Protein AF-A0A660RR39-F1 (afdb_monomer)

Secondary structure (DSSP, 8-state):
-HHHHHHGGGTSSHHHHHHHHTTSTT-SSSHHHHHHHHHHHHHHHHHHHHHHHHHHHHHH---

Sequence (63 aa):
MLFAGWVSIFGWCTKFVEVMSSVYIGFNSSFLGGIIGAIWGFIDGAIGGLVIAIVYNAVTKKK

pLDDT: mean 96.16, std 7.12, range [56.97, 98.69]

Mean predicted aligned error: 3.17 Å

Foldseek 3Di:
DLVCLACVLVVPVVVVQVVVCVPQPLQHNDNSNSVSVVVVVVVVVVVVVVVVVVVCCVVPPDD

Radius of gyration: 15.68 Å; Cα contacts (8 Å, |Δi|>4): 61; chains: 1; bounding box: 36×19×45 Å

Solvent-accessible surface area (backbone atoms only — not comparable to full-atom values): 3324 Å² total; per-residue (Å²): 80,30,66,48,14,47,44,24,65,77,68,37,57,46,70,57,40,55,59,48,35,74,74,39,86,67,26,39,65,36,73,67,16,7,53,46,21,35,54,52,46,50,52,52,49,51,53,51,50,49,53,51,50,52,52,50,55,64,72,66,56,75,128

Structure (mmCIF, N/CA/C/O backbone):
data_AF-A0A660RR39-F1
#
_entry.id   AF-A0A660RR39-F1
#
loop_
_atom_site.group_PDB
_a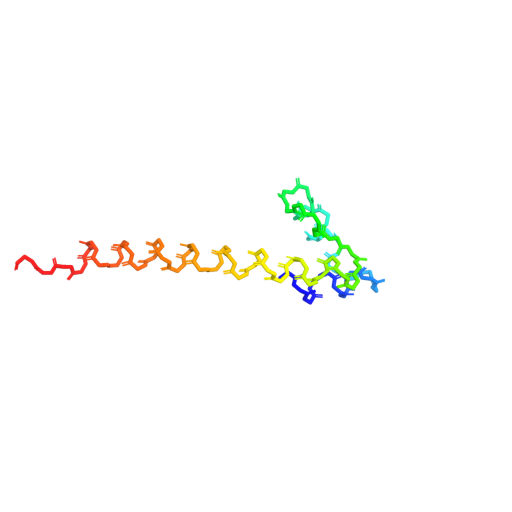tom_site.id
_atom_site.type_symbol
_atom_site.label_atom_id
_atom_site.label_alt_id
_atom_site.label_comp_id
_atom_site.label_asym_id
_atom_site.label_entity_id
_atom_site.label_seq_id
_atom_site.pdbx_PDB_ins_code
_atom_site.Cartn_x
_atom_site.Cartn_y
_atom_site.Cartn_z
_atom_site.occupancy
_atom_site.B_iso_or_equiv
_atom_site.auth_seq_id
_atom_site.auth_comp_id
_atom_site.auth_asym_id
_atom_site.auth_atom_id
_atom_site.pdbx_PDB_model_num
ATOM 1 N N . MET A 1 1 ? 1.266 -2.330 -1.571 1.00 92.81 1 MET A N 1
ATOM 2 C CA . MET A 1 1 ? 1.632 -1.485 -2.734 1.00 92.81 1 MET A CA 1
ATOM 3 C C . MET A 1 1 ? 3.121 -1.546 -3.070 1.00 92.81 1 MET A C 1
ATOM 5 O O . MET A 1 1 ? 3.415 -1.660 -4.249 1.00 92.81 1 MET A O 1
ATOM 9 N N . LEU A 1 2 ? 4.037 -1.568 -2.087 1.00 97.75 2 LEU A N 1
ATOM 10 C CA . LEU A 1 2 ? 5.494 -1.678 -2.306 1.00 97.75 2 LEU A CA 1
ATOM 11 C C . LEU A 1 2 ? 5.902 -2.765 -3.312 1.00 97.75 2 LEU A C 1
ATOM 13 O O . LEU A 1 2 ? 6.358 -2.457 -4.409 1.00 97.75 2 LEU A O 1
ATOM 17 N N . PHE A 1 3 ? 5.690 -4.035 -2.952 1.00 97.69 3 PHE A N 1
ATOM 18 C CA . PHE A 1 3 ? 6.105 -5.153 -3.796 1.00 97.69 3 PHE A CA 1
ATOM 19 C C . PHE A 1 3 ? 5.384 -5.151 -5.138 1.00 97.69 3 PHE A C 1
ATOM 21 O O . PHE A 1 3 ? 6.031 -5.380 -6.145 1.00 97.69 3 PHE A O 1
ATOM 28 N N . ALA A 1 4 ? 4.092 -4.805 -5.172 1.00 97.38 4 ALA A N 1
ATOM 29 C CA . ALA A 1 4 ? 3.341 -4.672 -6.421 1.00 97.38 4 ALA A CA 1
ATOM 30 C C . ALA A 1 4 ? 3.956 -3.618 -7.366 1.00 97.38 4 ALA A C 1
ATOM 32 O O . ALA A 1 4 ? 4.074 -3.873 -8.559 1.00 97.38 4 ALA A O 1
ATOM 33 N N . GLY A 1 5 ? 4.400 -2.471 -6.837 1.00 97.50 5 GLY A N 1
ATOM 34 C CA . GLY A 1 5 ? 5.096 -1.440 -7.613 1.00 97.50 5 GLY A CA 1
ATOM 35 C C . GLY A 1 5 ? 6.453 -1.906 -8.143 1.00 97.50 5 GLY A C 1
ATOM 36 O O . GLY A 1 5 ? 6.782 -1.649 -9.297 1.00 97.50 5 GLY A O 1
ATOM 37 N N . TRP A 1 6 ? 7.228 -2.636 -7.337 1.00 98.50 6 TRP A N 1
ATOM 38 C CA . TRP A 1 6 ? 8.541 -3.140 -7.753 1.00 98.50 6 TRP A CA 1
ATOM 39 C C . TRP A 1 6 ? 8.463 -4.311 -8.728 1.00 98.50 6 TRP A C 1
ATOM 41 O O . TRP A 1 6 ? 9.179 -4.316 -9.723 1.00 98.50 6 TRP A O 1
ATOM 51 N N . VAL A 1 7 ? 7.581 -5.287 -8.501 1.00 98.12 7 VAL A N 1
ATOM 52 C CA . VAL A 1 7 ? 7.445 -6.430 -9.420 1.00 98.12 7 VAL A CA 1
ATOM 53 C C . VAL A 1 7 ? 6.823 -6.026 -10.758 1.00 98.12 7 VAL A C 1
ATOM 55 O O . VAL A 1 7 ? 7.079 -6.673 -11.771 1.00 98.12 7 VAL A O 1
ATOM 58 N N . SER A 1 8 ? 6.089 -4.910 -10.793 1.00 97.94 8 SER A N 1
ATOM 59 C CA . SER A 1 8 ? 5.590 -4.306 -12.033 1.00 97.94 8 SER A CA 1
ATOM 60 C C . SER A 1 8 ? 6.692 -3.821 -12.964 1.00 97.94 8 SER A C 1
ATOM 62 O O . SER A 1 8 ? 6.476 -3.802 -14.174 1.00 97.94 8 SER A O 1
ATOM 64 N N . ILE A 1 9 ? 7.898 -3.549 -12.452 1.00 97.75 9 ILE A N 1
ATOM 65 C CA . ILE A 1 9 ? 9.071 -3.269 -13.295 1.00 97.75 9 ILE A CA 1
ATOM 66 C C . ILE A 1 9 ? 9.381 -4.476 -14.196 1.00 97.75 9 ILE A C 1
ATOM 68 O O . ILE A 1 9 ? 9.830 -4.312 -15.325 1.00 97.75 9 ILE A O 1
ATOM 72 N N . PHE A 1 10 ? 9.073 -5.687 -13.725 1.00 98.00 10 PHE A N 1
ATOM 73 C CA . PHE A 1 10 ? 9.254 -6.942 -14.454 1.00 98.00 10 PHE A CA 1
ATOM 74 C C . PHE A 1 10 ? 7.977 -7.416 -15.172 1.00 98.00 10 PHE A C 1
ATOM 76 O O . PHE A 1 10 ? 7.907 -8.565 -15.600 1.00 98.00 10 PHE A O 1
ATOM 83 N N . GLY A 1 11 ? 6.951 -6.566 -15.286 1.00 97.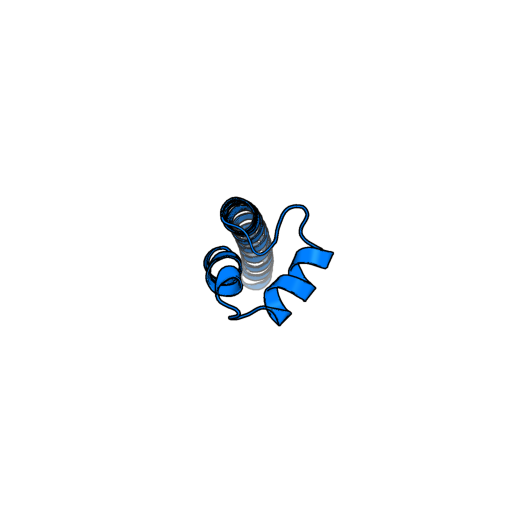25 11 GLY A N 1
ATOM 84 C CA . GLY A 1 11 ? 5.702 -6.878 -15.990 1.00 97.25 11 GLY A CA 1
ATOM 85 C C . GLY A 1 11 ? 4.631 -7.596 -15.159 1.00 97.25 11 GLY A C 1
ATOM 86 O O . GLY A 1 11 ? 3.579 -7.941 -15.696 1.00 97.25 11 GLY A O 1
ATOM 87 N N . TRP A 1 12 ? 4.840 -7.791 -13.855 1.00 97.94 12 TRP A N 1
ATOM 88 C CA . TRP A 1 12 ? 3.860 -8.428 -12.965 1.00 97.94 12 TRP A CA 1
ATOM 89 C C . TRP A 1 12 ? 2.945 -7.405 -12.289 1.00 97.94 12 TRP A C 1
ATOM 91 O O . TRP A 1 12 ? 3.369 -6.310 -11.955 1.00 97.94 12 TRP A O 1
ATOM 101 N N . CYS A 1 13 ? 1.682 -7.747 -12.026 1.00 95.44 13 CYS A N 1
ATOM 102 C CA . CYS A 1 13 ? 0.743 -6.850 -11.326 1.00 95.44 13 CYS A CA 1
ATOM 103 C C . CYS A 1 13 ? 0.523 -5.475 -12.005 1.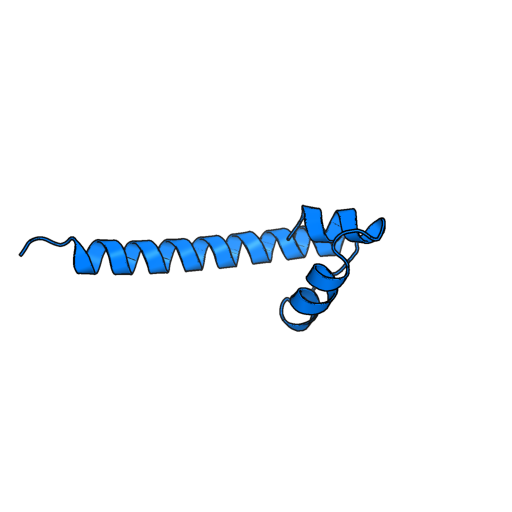00 95.44 13 CYS A C 1
ATOM 105 O O . CYS A 1 13 ? 0.041 -4.544 -11.359 1.00 95.44 13 CYS A O 1
ATOM 107 N N . THR A 1 14 ? 0.820 -5.336 -13.301 1.00 96.94 14 THR A N 1
ATOM 108 C CA . THR A 1 14 ? 0.766 -4.054 -14.032 1.00 96.94 14 THR A CA 1
ATOM 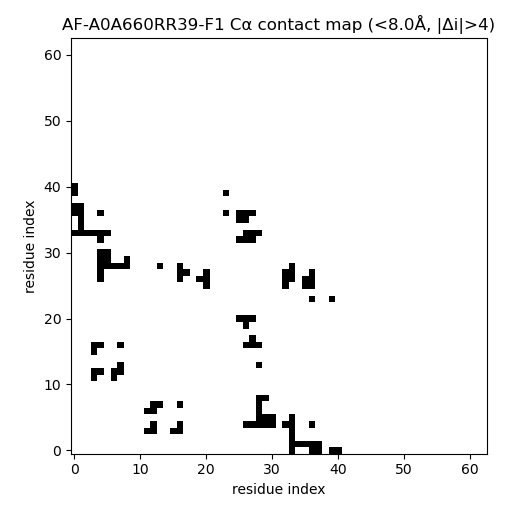109 C C . THR A 1 14 ? -0.612 -3.400 -13.983 1.00 96.94 14 THR A C 1
ATOM 111 O O . THR A 1 14 ? -0.707 -2.205 -13.732 1.00 96.94 14 THR A O 1
ATOM 114 N N . LYS A 1 15 ? -1.692 -4.182 -14.113 1.00 98.06 15 LYS A N 1
ATOM 115 C CA . LYS A 1 15 ? -3.072 -3.677 -13.994 1.00 98.06 15 LYS A CA 1
ATOM 116 C C . LYS A 1 15 ? -3.409 -3.136 -12.610 1.00 98.06 15 LYS A C 1
ATOM 118 O O . LYS A 1 15 ? -4.126 -2.147 -12.500 1.00 98.06 15 LYS A O 1
ATOM 123 N N . PHE A 1 16 ? -2.866 -3.741 -11.557 1.00 97.62 16 PHE A N 1
ATOM 124 C CA . PHE A 1 16 ? -3.022 -3.209 -10.208 1.00 97.62 16 PHE A CA 1
ATOM 125 C C . PHE A 1 16 ? -2.296 -1.866 -10.072 1.00 97.62 16 PHE A C 1
ATOM 127 O O . PHE A 1 16 ? -2.872 -0.911 -9.558 1.00 97.62 16 PHE A O 1
ATOM 134 N N . VAL A 1 17 ? -1.053 -1.772 -10.561 1.00 98.06 17 VAL A N 1
ATOM 135 C CA . VAL A 1 17 ? -0.286 -0.519 -10.514 1.00 98.06 17 VAL A CA 1
ATOM 136 C C . VAL A 1 17 ? -0.956 0.575 -11.342 1.00 98.06 17 VAL A C 1
ATOM 138 O O . VAL A 1 17 ? -1.068 1.690 -10.850 1.00 98.06 17 VAL A O 1
ATOM 141 N N . GLU A 1 18 ? -1.471 0.255 -12.530 1.00 98.00 18 GLU A N 1
ATOM 142 C CA . GLU A 1 18 ? -2.218 1.177 -13.396 1.00 98.00 18 GLU A CA 1
ATOM 143 C C . GLU A 1 18 ? -3.407 1.79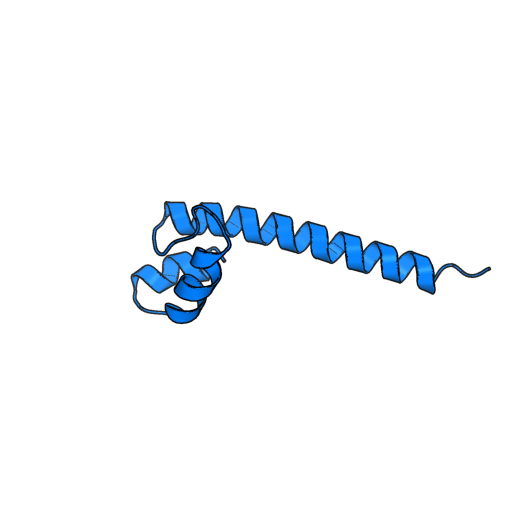8 -12.651 1.00 98.00 18 GLU A C 1
ATOM 145 O O . GLU A 1 18 ? -3.467 3.017 -12.489 1.00 98.00 18 GLU A O 1
ATOM 150 N N . VAL A 1 19 ? -4.297 0.966 -12.099 1.00 98.06 19 VAL A N 1
ATOM 151 C CA . VAL A 1 19 ? -5.483 1.442 -11.371 1.00 98.06 19 VAL A CA 1
ATOM 152 C C . VAL A 1 19 ? -5.089 2.257 -10.143 1.00 98.06 19 VAL A C 1
ATOM 154 O O . VAL A 1 19 ? -5.570 3.371 -9.957 1.00 98.06 19 VAL A O 1
ATOM 157 N N . MET A 1 20 ? -4.184 1.749 -9.313 1.00 98.00 20 MET A N 1
ATOM 158 C CA . MET A 1 20 ? -3.820 2.422 -8.067 1.00 98.00 20 MET A CA 1
ATOM 159 C C . MET A 1 20 ? -3.033 3.717 -8.317 1.00 98.00 20 MET A C 1
ATOM 161 O O . MET A 1 20 ? -3.209 4.691 -7.594 1.00 98.00 20 MET A O 1
ATOM 165 N N . SER A 1 21 ? -2.203 3.783 -9.360 1.00 97.62 21 SER A N 1
ATOM 166 C CA . SER A 1 21 ? -1.480 5.012 -9.721 1.00 97.62 21 SER A CA 1
ATOM 167 C C . SER A 1 21 ? -2.409 6.161 -10.130 1.00 97.62 21 SER A C 1
ATOM 169 O O . SER A 1 21 ? -2.022 7.320 -10.010 1.00 97.62 21 SER A O 1
ATOM 171 N N . SER A 1 22 ? -3.649 5.862 -10.545 1.00 97.75 22 SER A N 1
ATOM 172 C CA . SER A 1 22 ? -4.649 6.886 -10.881 1.00 97.75 22 SER A CA 1
ATOM 173 C C . SER A 1 22 ? -5.177 7.655 -9.664 1.00 97.75 22 SER A C 1
ATOM 175 O O . SER A 1 22 ? -5.694 8.759 -9.817 1.00 97.75 22 SER A O 1
ATOM 177 N N . VAL A 1 23 ? -5.032 7.088 -8.462 1.00 97.50 23 VAL A N 1
ATOM 178 C CA . VAL A 1 23 ? -5.555 7.657 -7.209 1.00 97.50 23 VAL A CA 1
ATOM 179 C C . VAL A 1 23 ? -4.458 7.981 -6.190 1.00 97.50 23 VAL A C 1
ATOM 181 O O . VAL A 1 23 ? -4.604 8.931 -5.426 1.00 97.50 23 VAL A O 1
ATOM 184 N N . TYR A 1 24 ? -3.333 7.258 -6.196 1.00 97.56 24 TYR A N 1
ATOM 185 C CA . TYR A 1 24 ? -2.231 7.470 -5.253 1.00 97.56 24 TYR A CA 1
ATOM 186 C C . TYR A 1 24 ? -1.082 8.239 -5.896 1.00 97.56 24 TYR A C 1
ATOM 188 O O . TYR A 1 24 ? -0.261 7.688 -6.635 1.00 97.56 24 TYR A O 1
ATOM 196 N N . ILE A 1 25 ? -0.995 9.527 -5.563 1.00 98.00 25 ILE A N 1
ATOM 197 C CA . ILE A 1 25 ? 0.024 10.436 -6.093 1.00 98.00 25 ILE A CA 1
ATOM 198 C C . ILE A 1 25 ? 1.423 9.886 -5.791 1.00 98.00 25 ILE A C 1
ATOM 200 O O . ILE A 1 25 ? 1.760 9.580 -4.646 1.00 98.00 25 ILE A O 1
ATOM 204 N N . GLY A 1 26 ? 2.237 9.774 -6.842 1.00 97.19 26 GLY A N 1
ATOM 205 C CA . GLY A 1 26 ? 3.617 9.298 -6.764 1.00 97.19 26 GLY A CA 1
ATOM 206 C C . GLY A 1 26 ? 3.776 7.775 -6.734 1.00 97.19 26 GLY A C 1
ATOM 207 O O . GLY A 1 26 ? 4.905 7.301 -6.843 1.00 97.19 26 GLY A O 1
ATOM 208 N N . PHE A 1 27 ? 2.691 6.995 -6.660 1.00 98.25 27 PHE A N 1
ATOM 209 C CA . PHE A 1 27 ? 2.767 5.549 -6.858 1.00 98.25 27 PHE A CA 1
ATOM 210 C C . PHE A 1 27 ? 2.878 5.222 -8.350 1.00 98.25 27 PHE A C 1
ATOM 212 O O . PHE A 1 27 ? 2.022 5.591 -9.147 1.00 98.25 27 PHE A O 1
ATOM 219 N N . ASN A 1 28 ? 3.939 4.520 -8.738 1.00 97.69 28 ASN A N 1
ATOM 220 C CA . ASN A 1 28 ? 4.153 4.042 -10.102 1.00 97.69 28 ASN A CA 1
ATOM 221 C C . ASN A 1 28 ? 5.113 2.841 -10.105 1.00 97.69 28 ASN A C 1
ATOM 223 O O . ASN A 1 28 ? 5.663 2.462 -9.067 1.00 97.69 28 ASN A O 1
ATOM 227 N N . SER A 1 29 ? 5.319 2.256 -11.286 1.00 97.81 29 SER A N 1
ATOM 228 C CA . SER A 1 29 ? 6.205 1.109 -11.513 1.00 97.81 29 SER A CA 1
ATOM 229 C C . SER A 1 29 ? 7.691 1.507 -11.537 1.00 97.81 29 SER A C 1
ATOM 231 O O . SER A 1 29 ? 8.375 1.341 -12.545 1.00 97.81 29 SER A O 1
ATOM 233 N N . SER A 1 30 ? 8.197 2.053 -10.431 1.00 97.94 30 SER A N 1
ATOM 234 C CA . SER A 1 30 ? 9.616 2.371 -10.223 1.00 97.94 30 SER A CA 1
ATOM 235 C C . SER A 1 30 ? 10.047 2.064 -8.787 1.00 97.94 30 SER A C 1
ATOM 237 O O . SER A 1 30 ? 9.212 1.818 -7.914 1.00 97.94 30 SER A O 1
ATOM 239 N N . PHE A 1 31 ? 11.356 2.095 -8.513 1.00 97.75 31 PHE A N 1
ATOM 240 C CA . PHE A 1 31 ? 11.872 1.862 -7.161 1.00 97.75 31 PHE A CA 1
ATOM 241 C C . PHE A 1 31 ? 11.308 2.876 -6.152 1.00 97.75 31 PHE A C 1
ATOM 243 O O . PHE A 1 31 ? 10.706 2.485 -5.150 1.00 97.75 31 PHE A O 1
ATOM 250 N N . LEU A 1 32 ? 11.427 4.176 -6.453 1.00 98.50 32 LEU A N 1
ATOM 251 C CA . LEU A 1 32 ? 10.900 5.243 -5.599 1.00 98.50 32 LEU A CA 1
ATOM 252 C C . LEU A 1 32 ? 9.366 5.239 -5.564 1.00 98.50 32 LEU A C 1
ATOM 254 O O . LEU A 1 32 ? 8.781 5.407 -4.496 1.00 98.50 32 LEU A O 1
ATOM 258 N N . GLY A 1 33 ? 8.719 4.971 -6.703 1.00 98.00 33 GLY A N 1
ATOM 259 C CA . GLY A 1 33 ? 7.267 4.825 -6.778 1.00 98.00 33 GLY A CA 1
ATOM 260 C C . GLY A 1 33 ? 6.746 3.725 -5.853 1.00 98.00 33 GLY A C 1
ATOM 261 O O . GLY A 1 33 ? 5.757 3.931 -5.154 1.00 98.00 33 GLY A O 1
ATOM 262 N N . GLY A 1 34 ? 7.451 2.594 -5.757 1.00 98.12 34 GLY A N 1
ATOM 263 C CA . GLY A 1 34 ? 7.138 1.527 -4.806 1.00 98.12 34 GLY A CA 1
ATOM 264 C C . GLY A 1 34 ? 7.235 1.970 -3.343 1.00 98.12 34 GLY A C 1
ATOM 265 O O . GLY A 1 34 ? 6.338 1.656 -2.560 1.00 98.12 34 GLY A O 1
ATOM 266 N N . ILE A 1 35 ? 8.267 2.739 -2.973 1.00 98.69 35 ILE A N 1
ATOM 267 C CA . ILE A 1 35 ? 8.417 3.296 -1.615 1.00 98.69 35 ILE A CA 1
ATOM 268 C C . ILE A 1 35 ? 7.265 4.253 -1.287 1.00 98.69 35 ILE A C 1
ATOM 270 O O . ILE A 1 35 ? 6.644 4.115 -0.235 1.00 98.69 35 ILE A O 1
ATOM 274 N N . ILE A 1 36 ? 6.917 5.166 -2.199 1.00 98.50 36 ILE A N 1
ATOM 275 C CA . ILE A 1 36 ? 5.769 6.074 -2.030 1.00 98.50 36 ILE A CA 1
ATOM 276 C C . ILE A 1 36 ? 4.468 5.273 -1.884 1.00 98.50 36 ILE A C 1
ATOM 278 O O . ILE A 1 36 ? 3.666 5.536 -0.989 1.00 98.50 36 ILE A O 1
ATOM 282 N N . GLY A 1 37 ? 4.286 4.234 -2.702 1.00 98.25 37 GLY A N 1
ATOM 283 C CA . GLY A 1 37 ? 3.165 3.308 -2.564 1.00 98.25 37 GLY A CA 1
ATOM 284 C C . GLY A 1 37 ? 3.135 2.607 -1.205 1.00 98.25 37 GLY A C 1
ATOM 285 O O . GLY A 1 37 ? 2.061 2.380 -0.659 1.00 98.25 37 GLY A O 1
ATOM 286 N N . ALA A 1 38 ? 4.290 2.261 -0.629 1.00 98.38 38 ALA A N 1
ATOM 287 C CA . ALA A 1 38 ? 4.362 1.686 0.712 1.00 98.38 38 ALA A CA 1
ATOM 288 C C . ALA A 1 38 ? 3.796 2.646 1.760 1.00 98.38 38 ALA A C 1
ATOM 290 O O . ALA A 1 38 ? 2.977 2.227 2.572 1.00 98.38 38 ALA A O 1
ATOM 291 N N . ILE A 1 39 ? 4.186 3.923 1.695 1.00 98.62 39 ILE A N 1
ATOM 292 C CA . ILE A 1 39 ? 3.700 4.970 2.601 1.00 98.62 39 ILE A CA 1
ATOM 293 C C . ILE A 1 39 ? 2.175 5.083 2.506 1.00 98.62 39 ILE A C 1
ATOM 295 O O . ILE A 1 39 ? 1.504 4.996 3.531 1.00 98.62 39 ILE A O 1
ATOM 299 N N . TRP A 1 40 ? 1.624 5.178 1.291 1.00 98.38 40 TRP A N 1
ATOM 300 C CA . TRP A 1 40 ? 0.172 5.176 1.079 1.00 98.38 40 TRP A CA 1
ATOM 301 C C . TRP A 1 40 ? -0.504 3.934 1.664 1.00 98.38 40 TRP A C 1
ATOM 303 O O . TRP A 1 40 ? -1.464 4.054 2.417 1.00 98.38 40 TRP A O 1
ATOM 313 N N . GLY A 1 41 ? 0.049 2.745 1.411 1.00 97.62 41 GLY A N 1
ATOM 314 C CA . GLY A 1 41 ? -0.485 1.499 1.960 1.00 97.62 41 GLY A CA 1
ATOM 315 C C . GLY A 1 41 ? -0.489 1.449 3.494 1.00 97.62 41 GLY A C 1
ATOM 316 O O . GLY A 1 41 ? -1.418 0.896 4.079 1.00 97.62 41 GLY A O 1
ATOM 317 N N . PHE A 1 42 ? 0.515 2.033 4.157 1.00 97.94 42 PHE A N 1
ATOM 318 C CA . PHE A 1 42 ? 0.540 2.154 5.619 1.00 97.94 42 PHE A CA 1
ATOM 319 C C . PHE A 1 42 ? -0.497 3.151 6.135 1.00 97.94 42 PHE A C 1
ATOM 321 O O . PHE A 1 42 ? -1.166 2.857 7.125 1.00 97.94 42 PHE A O 1
ATOM 328 N N . ILE A 1 43 ? -0.645 4.301 5.472 1.00 98.31 43 ILE A N 1
ATOM 329 C CA . ILE A 1 43 ? -1.649 5.312 5.829 1.00 98.31 43 ILE A CA 1
ATOM 330 C C . ILE A 1 43 ? -3.053 4.712 5.720 1.00 98.31 43 ILE A C 1
ATOM 332 O O . ILE A 1 43 ? -3.812 4.755 6.687 1.00 98.31 43 ILE A O 1
ATOM 336 N N . ASP A 1 44 ? -3.372 4.073 4.597 1.00 97.44 44 ASP A N 1
ATOM 337 C CA . ASP A 1 44 ? -4.677 3.447 4.380 1.00 97.44 44 ASP A CA 1
ATOM 338 C C . ASP A 1 44 ? -4.935 2.306 5.361 1.00 97.44 44 ASP A C 1
ATOM 340 O O . ASP A 1 44 ? -6.028 2.193 5.916 1.00 97.44 44 ASP A O 1
ATOM 344 N N . GLY A 1 45 ? -3.918 1.479 5.623 1.00 97.44 45 GLY A N 1
ATOM 345 C CA . GLY A 1 45 ? -3.997 0.417 6.622 1.00 97.44 45 GLY A CA 1
ATOM 346 C C . GLY A 1 45 ? -4.273 0.958 8.027 1.00 97.44 45 GLY A C 1
ATOM 347 O O . GLY A 1 45 ? -5.107 0.406 8.744 1.00 97.44 45 GLY A O 1
ATOM 348 N N . ALA A 1 46 ? -3.628 2.063 8.411 1.00 98.38 46 ALA A N 1
ATOM 349 C CA . ALA A 1 46 ? -3.848 2.714 9.699 1.00 98.38 46 ALA A CA 1
ATOM 350 C C . ALA A 1 46 ? -5.257 3.317 9.803 1.00 98.38 46 ALA A C 1
ATOM 352 O O . ALA A 1 46 ? -5.933 3.115 10.812 1.00 98.38 46 ALA A O 1
ATOM 353 N N . ILE A 1 47 ? -5.726 4.003 8.755 1.00 98.56 47 ILE A N 1
ATOM 354 C CA . ILE A 1 47 ? -7.087 4.556 8.699 1.00 98.56 47 ILE A CA 1
ATOM 355 C C . ILE A 1 47 ? -8.119 3.425 8.762 1.00 98.56 47 ILE A C 1
ATOM 357 O O . ILE A 1 47 ? -9.045 3.485 9.569 1.00 98.56 47 ILE A O 1
ATOM 361 N N . GLY A 1 48 ? -7.946 2.363 7.972 1.00 98.25 48 GLY A N 1
ATOM 362 C CA . GLY A 1 48 ? -8.823 1.193 7.991 1.00 98.25 48 GLY A CA 1
ATOM 363 C C . GLY A 1 48 ? -8.856 0.5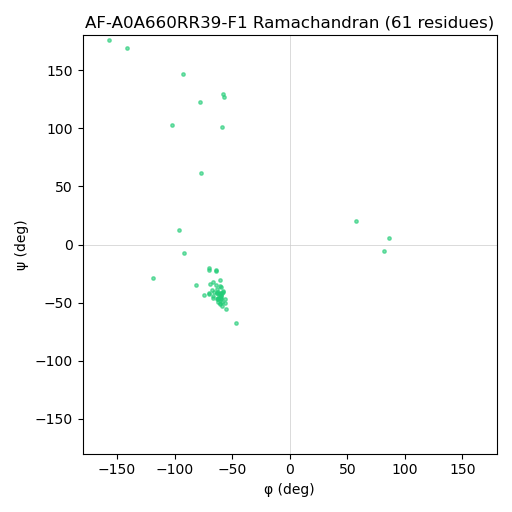18 9.363 1.00 98.25 48 GLY A C 1
ATOM 364 O O . GLY A 1 48 ? -9.932 0.233 9.888 1.00 98.25 48 GLY A O 1
ATOM 365 N N . GLY A 1 49 ? -7.691 0.340 9.991 1.00 98.31 49 GLY A N 1
ATOM 366 C CA . GLY A 1 49 ? -7.580 -0.179 11.354 1.00 98.31 49 GLY A CA 1
ATOM 367 C C . GLY A 1 49 ? -8.293 0.699 12.385 1.00 98.31 49 GLY A C 1
ATOM 368 O O . GLY A 1 49 ? -9.017 0.178 13.233 1.00 98.31 49 GLY A O 1
ATOM 369 N N . LEU A 1 50 ? -8.159 2.025 12.284 1.00 98.38 50 LEU A N 1
ATOM 370 C CA . LEU A 1 50 ? -8.861 2.977 13.145 1.00 98.38 50 LEU A CA 1
ATOM 371 C C . LEU A 1 50 ? -10.382 2.880 12.976 1.00 98.38 50 LEU A C 1
ATOM 373 O O . LEU A 1 50 ? -11.100 2.819 13.972 1.00 98.38 50 LEU A O 1
ATOM 377 N N . VAL A 1 51 ? -10.879 2.829 11.737 1.00 98.56 51 VAL A N 1
ATOM 378 C CA . VAL A 1 51 ? -12.315 2.676 11.454 1.00 98.56 51 VAL A CA 1
ATOM 379 C C . VAL A 1 51 ? -12.847 1.377 12.058 1.00 98.56 51 VAL A C 1
ATOM 381 O O . VAL A 1 51 ? -13.861 1.398 12.756 1.00 98.56 51 VAL A O 1
ATOM 384 N N . ILE A 1 52 ? -12.139 0.260 11.861 1.00 98.19 52 ILE A N 1
ATOM 385 C CA . ILE A 1 52 ? -12.503 -1.033 12.456 1.00 98.19 52 ILE A CA 1
ATOM 386 C C . ILE A 1 52 ? -12.526 -0.934 13.985 1.00 98.19 52 ILE A C 1
ATOM 388 O O . ILE A 1 52 ? -13.491 -1.377 14.605 1.00 98.19 52 ILE A O 1
ATOM 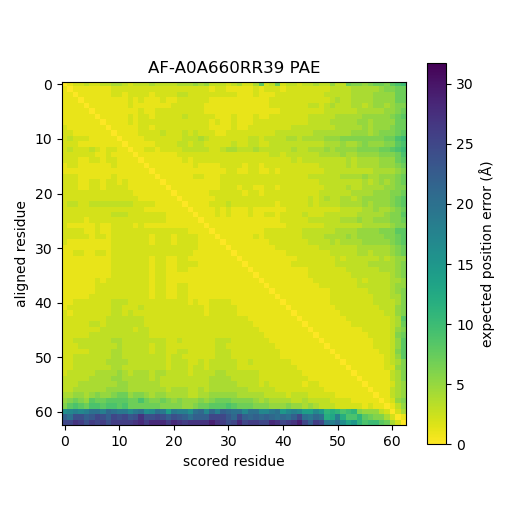392 N N . ALA A 1 53 ? -11.512 -0.321 14.599 1.00 97.88 53 ALA A N 1
ATOM 393 C CA . ALA A 1 53 ? -11.443 -0.151 16.047 1.00 97.88 53 ALA A CA 1
ATOM 394 C C . ALA A 1 53 ? -12.603 0.700 16.591 1.00 97.88 53 ALA A C 1
ATOM 396 O O . ALA A 1 53 ? -13.188 0.353 17.617 1.00 97.88 53 ALA A O 1
ATOM 397 N N . ILE A 1 54 ? -12.976 1.784 15.900 1.00 97.69 54 ILE A N 1
ATOM 398 C CA . ILE A 1 54 ? -14.126 2.624 16.266 1.00 97.69 54 ILE A CA 1
ATOM 399 C C . ILE A 1 54 ? -15.413 1.801 16.241 1.00 97.69 54 ILE A C 1
ATOM 401 O O . ILE A 1 54 ? -16.151 1.797 17.226 1.00 97.69 54 IL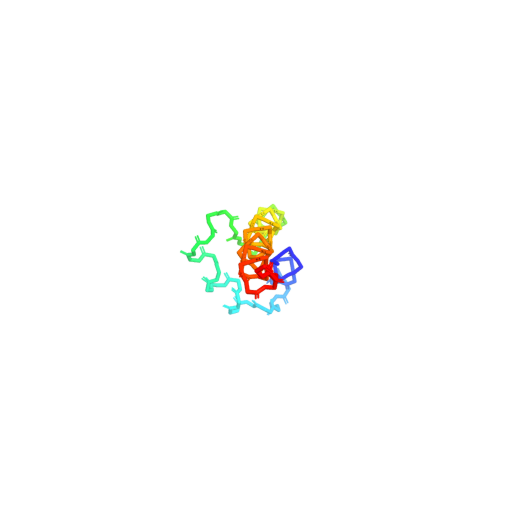E A O 1
ATOM 405 N N . VAL A 1 55 ? -15.671 1.082 15.145 1.00 97.44 55 VAL A N 1
ATOM 406 C CA . VAL A 1 55 ? -16.878 0.256 15.000 1.00 97.44 55 VAL A CA 1
ATOM 407 C C . VAL A 1 55 ? -16.910 -0.841 16.060 1.00 97.44 55 VAL A C 1
ATOM 409 O O . VAL A 1 55 ? -17.922 -1.011 16.739 1.00 97.44 55 VAL A O 1
ATOM 412 N N . TYR A 1 56 ? -15.793 -1.541 16.261 1.00 97.25 56 TYR A N 1
ATOM 413 C CA . TYR A 1 56 ? -15.668 -2.573 17.283 1.00 97.25 56 TYR A CA 1
ATOM 414 C C . TYR A 1 56 ? -15.991 -2.019 18.675 1.00 97.25 56 TYR A C 1
ATOM 416 O O . TYR A 1 56 ? -16.839 -2.570 19.375 1.00 97.25 56 TYR A O 1
ATOM 424 N N . ASN A 1 57 ? -15.386 -0.894 19.063 1.00 96.75 57 ASN A N 1
ATOM 425 C CA . ASN A 1 57 ? -15.609 -0.276 20.371 1.00 96.75 57 ASN A CA 1
ATOM 426 C C . ASN A 1 57 ? -17.039 0.258 20.544 1.00 96.75 57 ASN A C 1
ATOM 428 O O . ASN A 1 57 ? -17.565 0.248 21.656 1.00 96.75 57 ASN A O 1
ATOM 432 N N . ALA A 1 58 ? -17.677 0.723 19.466 1.00 95.88 58 ALA A N 1
ATOM 433 C CA . ALA A 1 58 ? -19.059 1.190 19.496 1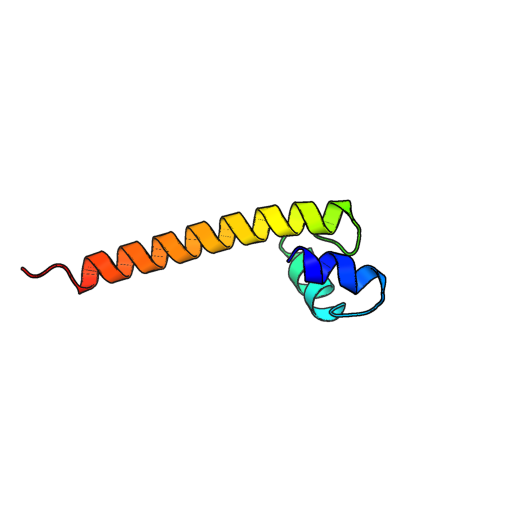.00 95.88 58 ALA A CA 1
ATOM 434 C C . ALA A 1 58 ? -20.054 0.040 19.705 1.00 95.88 58 ALA A C 1
ATOM 436 O O . ALA A 1 58 ? -20.997 0.181 20.479 1.00 95.88 58 ALA A O 1
ATOM 437 N N . VAL A 1 59 ? -19.834 -1.101 19.045 1.00 96.38 59 VAL A N 1
ATOM 438 C CA . VAL A 1 59 ? -20.740 -2.260 19.111 1.00 96.38 59 VAL A CA 1
ATOM 439 C C . VAL A 1 59 ? -20.512 -3.099 20.372 1.00 96.38 59 VAL A C 1
ATOM 441 O O . VAL A 1 59 ? -21.461 -3.644 20.930 1.00 96.38 59 VAL A O 1
ATOM 444 N N . THR A 1 60 ? -19.267 -3.211 20.839 1.00 95.38 60 THR A N 1
ATOM 445 C CA . THR A 1 60 ? -18.911 -4.080 21.977 1.00 95.38 60 THR A CA 1
ATOM 446 C C . THR A 1 60 ? -18.951 -3.393 23.333 1.00 95.38 60 THR A C 1
ATOM 448 O O . THR A 1 60 ? -18.847 -4.078 24.354 1.00 95.38 60 THR A O 1
ATOM 451 N N . LYS A 1 61 ? -19.141 -2.067 23.388 1.00 76.94 61 LYS A N 1
ATOM 452 C CA . LYS A 1 61 ? -19.418 -1.379 24.652 1.00 76.94 61 LYS A CA 1
ATOM 453 C C . LYS A 1 61 ? -20.695 -1.961 25.266 1.00 76.94 61 LYS A C 1
ATOM 455 O O . LYS A 1 61 ? -21.807 -1.629 24.859 1.00 76.94 61 LYS A O 1
ATOM 460 N N . LYS A 1 62 ? -20.526 -2.841 26.259 1.00 63.06 62 LYS A N 1
ATOM 461 C CA . LYS A 1 62 ? -21.599 -3.248 27.171 1.00 63.06 62 LYS A CA 1
ATOM 462 C C . LYS A 1 62 ? -22.128 -1.978 27.847 1.00 63.06 62 LYS A C 1
ATOM 464 O O . LYS A 1 62 ? -21.322 -1.174 28.317 1.00 63.06 62 LYS A O 1
ATOM 469 N N . LYS A 1 63 ? -23.451 -1.797 27.822 1.00 56.97 63 LYS A N 1
ATOM 470 C CA . LYS A 1 63 ? -24.138 -0.767 28.611 1.00 56.97 63 LYS A CA 1
ATOM 471 C C . LYS A 1 63 ? -23.834 -0.935 30.094 1.00 56.97 63 LYS A C 1
ATOM 473 O O . LYS A 1 63 ? -23.768 -2.108 30.531 1.00 56.97 63 LYS A O 1
#